Protein AF-A0A7G3UUS7-F1 (afdb_monomer_lite)

InterPro domains:
  IPR001892 Small ribosomal subunit protein uS13 [PF00416] (1-85)
  IPR001892 Small ribosomal subunit protein uS13 [PIRSF002134] (1-90)
  IPR010979 Small ribosomal subunit protein uS13-like, H2TH [SSF46946] (1-88)
  IPR018269 Small ribosomal subunit protein uS13, conserved site [PS00646] (64-77)
  IPR027437 Small ribosomal subunit protein uS13, C-terminal [G3DSA:4.10.910.10] (48-87)

Sequence (92 aa):
IGPQKAIQVRYRLGISGNIKMNELTKYQIDQIEQMIGQDHVVHWELKRGERADIERFISISRYRGIRHQDGLPLRGQRTHTNARTFRKLIRK

Organism: NCBI:txid1663400

Radius of gyration: 20.06 Å; chains: 1; bounding box: 53×22×46 Å

Secondary structure (DSSP, 8-state):
--HHHHHHHHHHTT--TT--GGG--HHHHHHHHHHHHHH---HHHHHHHHHHHHHHHHHTT-HHHHHHHTT--SSS---SS--TTTS-----

Foldseek 3Di:
DDPVVVVVLCVVLVHDPPDDPVNDDPVSVVSSVVVCVPPHDDDPRVVVVVVVVLVVCLVVVPQQNVCLVQQHDRPPDDPPPDDPVRHPPPPD

Structure (mmCIF, N/CA/C/O backbone):
data_AF-A0A7G3UUS7-F1
#
_entry.id   AF-A0A7G3UUS7-F1
#
loop_
_atom_site.group_PDB
_atom_site.id
_atom_site.type_symbol
_atom_site.label_atom_id
_atom_site.label_alt_id
_atom_site.label_comp_id
_atom_site.label_asym_id
_atom_site.label_entity_id
_atom_site.label_seq_id
_atom_site.pdbx_PDB_ins_code
_atom_site.Cartn_x
_atom_site.Cartn_y
_atom_site.Cartn_z
_atom_site.occupancy
_atom_site.B_iso_or_equiv
_atom_site.auth_seq_id
_atom_site.auth_comp_id
_atom_site.auth_asym_id
_atom_site.auth_atom_id
_atom_site.pdbx_PDB_model_num
ATOM 1 N N . ILE A 1 1 ? -6.716 -0.913 3.302 1.00 86.56 1 ILE A N 1
ATOM 2 C CA . ILE A 1 1 ? -7.664 0.195 3.584 1.00 86.56 1 ILE A CA 1
ATOM 3 C C . ILE A 1 1 ? -6.875 1.336 4.216 1.00 86.56 1 ILE A C 1
ATOM 5 O O . ILE A 1 1 ? -5.993 1.052 5.011 1.00 86.56 1 ILE A O 1
ATOM 9 N N . GLY A 1 2 ? -7.117 2.585 3.806 1.00 90.75 2 GLY A N 1
ATOM 10 C CA . GLY A 1 2 ? -6.453 3.777 4.357 1.00 90.75 2 GLY A CA 1
ATOM 11 C C . GLY A 1 2 ? -7.428 4.682 5.125 1.00 90.75 2 GLY A C 1
ATOM 12 O O . GLY A 1 2 ? -8.628 4.400 5.112 1.00 90.75 2 GLY A O 1
ATOM 13 N N . PRO A 1 3 ? -6.955 5.785 5.736 1.00 91.31 3 PRO A N 1
ATOM 14 C CA . PRO A 1 3 ? -7.758 6.627 6.631 1.00 91.31 3 PRO A CA 1
ATOM 15 C C . PRO A 1 3 ? -9.014 7.199 5.959 1.00 91.31 3 PRO A C 1
ATOM 17 O O . PRO A 1 3 ? -10.104 7.127 6.515 1.00 91.31 3 PRO A O 1
ATOM 20 N N . GLN A 1 4 ? -8.898 7.678 4.717 1.00 92.38 4 GLN A N 1
ATOM 21 C CA . GLN A 1 4 ? -10.038 8.210 3.966 1.00 92.38 4 GLN A CA 1
ATOM 22 C C . GLN A 1 4 ? -11.108 7.142 3.689 1.00 92.38 4 GLN A C 1
ATOM 24 O O . GLN A 1 4 ? -12.296 7.387 3.883 1.00 92.38 4 GLN A O 1
ATOM 29 N N .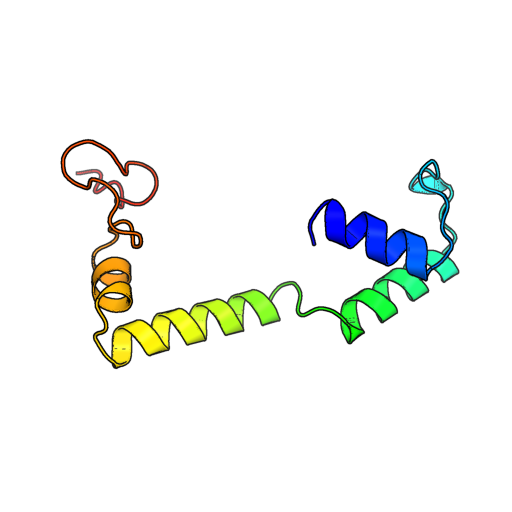 LYS A 1 5 ? -10.691 5.937 3.278 1.00 91.00 5 LYS A N 1
ATOM 30 C CA . LYS A 1 5 ? -11.612 4.819 3.017 1.00 91.00 5 LYS A CA 1
ATOM 31 C C . LYS A 1 5 ? -12.286 4.337 4.302 1.00 91.00 5 LYS A C 1
ATOM 33 O O . LYS A 1 5 ? -13.470 4.033 4.282 1.00 91.00 5 LYS A O 1
ATOM 38 N N . ALA A 1 6 ? -11.566 4.327 5.424 1.00 90.38 6 ALA A N 1
ATOM 39 C CA . ALA A 1 6 ? -12.135 3.973 6.723 1.00 90.38 6 ALA A CA 1
ATOM 40 C C . ALA A 1 6 ? -13.254 4.944 7.146 1.00 90.38 6 ALA A C 1
ATOM 42 O O . ALA A 1 6 ? -14.304 4.503 7.604 1.00 90.38 6 ALA A O 1
ATOM 43 N N . ILE A 1 7 ? -13.075 6.253 6.926 1.00 91.25 7 ILE A N 1
ATOM 44 C CA . ILE A 1 7 ? -14.118 7.260 7.193 1.00 91.25 7 ILE A CA 1
ATOM 45 C C . ILE A 1 7 ? -15.351 7.028 6.308 1.00 91.25 7 ILE A C 1
ATOM 47 O O . ILE A 1 7 ? -16.474 7.125 6.797 1.00 91.25 7 ILE A O 1
ATOM 51 N N . GLN A 1 8 ? -15.158 6.690 5.030 1.00 91.31 8 GLN A N 1
ATOM 52 C CA . GLN A 1 8 ? -16.260 6.400 4.104 1.00 91.31 8 GLN A CA 1
ATOM 53 C C . GLN A 1 8 ? -17.060 5.160 4.523 1.00 91.31 8 GLN A C 1
ATOM 55 O O . GLN A 1 8 ? -18.286 5.220 4.568 1.00 91.31 8 GLN A O 1
ATOM 60 N N . VAL A 1 9 ? -16.375 4.064 4.869 1.00 90.25 9 VAL A N 1
ATOM 61 C CA . VAL A 1 9 ? -16.998 2.830 5.387 1.00 90.25 9 VAL A CA 1
ATOM 62 C C . VAL A 1 9 ? -17.802 3.131 6.648 1.00 90.25 9 VAL 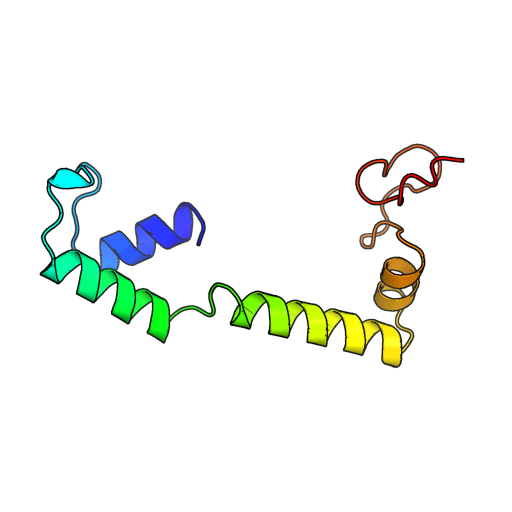A C 1
ATOM 64 O O . VAL A 1 9 ? -18.976 2.784 6.744 1.00 90.25 9 VAL A O 1
ATOM 67 N N . ARG A 1 10 ? -17.197 3.866 7.584 1.00 89.19 10 ARG A N 1
ATOM 68 C CA . ARG A 1 10 ? -17.846 4.276 8.828 1.00 89.19 10 ARG A CA 1
ATOM 69 C C . ARG A 1 10 ? -19.122 5.087 8.578 1.00 89.19 10 ARG A C 1
ATOM 71 O O . ARG A 1 10 ? -20.138 4.823 9.212 1.00 89.19 10 ARG A O 1
ATOM 78 N N . TYR A 1 11 ? -19.065 6.061 7.667 1.00 90.56 11 TYR A N 1
ATOM 79 C CA . TYR A 1 11 ? -20.211 6.908 7.330 1.00 90.56 11 TYR A CA 1
ATOM 80 C C . TYR A 1 11 ? -21.349 6.102 6.696 1.00 90.56 11 TYR A C 1
ATOM 82 O O . TYR A 1 11 ? -22.503 6.284 7.070 1.00 90.56 11 TYR A O 1
ATOM 90 N N . ARG A 1 12 ? -21.027 5.165 5.794 1.00 89.56 12 ARG A N 1
ATOM 91 C CA . ARG A 1 12 ? -22.022 4.279 5.168 1.00 89.56 12 ARG A CA 1
ATOM 92 C C . ARG A 1 12 ? -22.737 3.380 6.177 1.00 89.56 12 ARG A C 1
ATOM 94 O O . ARG A 1 12 ? -23.929 3.153 6.033 1.00 89.56 12 ARG A O 1
ATOM 101 N N . LEU A 1 13 ? -22.025 2.906 7.197 1.00 89.25 13 LEU A N 1
ATOM 102 C CA . LEU A 1 13 ? -22.579 2.045 8.246 1.00 89.25 13 LEU A CA 1
ATOM 103 C C . LEU A 1 13 ? -23.223 2.825 9.406 1.00 89.25 13 LEU A C 1
ATOM 105 O O . LEU A 1 13 ? -23.710 2.215 10.354 1.00 89.25 13 LEU A O 1
ATOM 109 N N . GLY A 1 14 ? -23.204 4.163 9.369 1.00 88.38 14 GLY A N 1
ATOM 110 C CA . GLY A 1 14 ? -23.774 5.007 10.424 1.00 88.38 14 GLY A CA 1
ATOM 111 C C . GLY A 1 14 ? -23.051 4.910 11.774 1.00 88.38 14 GLY A C 1
ATOM 112 O O . GLY A 1 14 ? -23.628 5.233 12.810 1.00 88.38 14 GLY A O 1
ATOM 113 N N . ILE A 1 15 ? -21.793 4.460 11.793 1.00 87.44 15 ILE A N 1
ATOM 114 C CA . ILE A 1 15 ? -21.019 4.265 13.026 1.00 87.44 15 ILE A CA 1
ATOM 115 C C . ILE A 1 15 ? -20.393 5.605 13.452 1.00 87.44 15 ILE A C 1
ATOM 117 O O . ILE A 1 15 ? -19.817 6.332 12.641 1.00 87.44 15 ILE A O 1
ATOM 121 N N . SER A 1 16 ? -20.477 5.959 14.736 1.00 85.12 16 SER A N 1
ATOM 122 C CA . SER A 1 16 ? -19.849 7.188 15.244 1.00 85.12 16 SER A CA 1
ATOM 123 C C . SER A 1 16 ? -18.318 7.093 15.238 1.00 85.12 16 SER A C 1
ATOM 125 O O . SER A 1 16 ? -17.728 6.046 15.494 1.00 85.12 16 SER A O 1
ATOM 127 N N . GLY A 1 17 ? -17.652 8.212 14.948 1.00 81.31 17 GLY A N 1
ATOM 128 C CA . GLY A 1 17 ? -16.193 8.290 14.838 1.00 81.31 17 GLY A CA 1
ATOM 129 C C . GLY A 1 17 ? -15.409 8.186 16.137 1.00 81.31 17 GLY A C 1
ATOM 130 O O . GLY A 1 17 ? -14.200 7.991 16.075 1.00 81.31 17 GLY A O 1
ATOM 131 N N . ASN A 1 18 ? -16.092 8.302 17.273 1.00 86.38 18 ASN A N 1
ATOM 132 C CA . ASN A 1 18 ? -15.476 8.320 18.598 1.00 86.38 18 ASN A CA 1
ATOM 133 C C . ASN A 1 18 ? -15.621 6.983 19.342 1.00 86.38 18 ASN A C 1
ATOM 135 O O . ASN A 1 18 ? -15.187 6.883 20.486 1.00 86.38 18 ASN A O 1
ATOM 139 N N . ILE A 1 19 ? -16.238 5.978 18.709 1.00 86.81 19 ILE A N 1
ATOM 140 C CA . ILE A 1 19 ? -16.463 4.657 19.306 1.00 86.81 19 ILE A CA 1
ATOM 141 C C . ILE A 1 19 ? -15.125 3.934 19.457 1.00 86.81 19 ILE A C 1
ATOM 143 O O . ILE A 1 19 ? -14.316 3.885 18.522 1.00 86.81 19 ILE A O 1
ATOM 147 N N . LYS A 1 20 ? -14.894 3.359 20.639 1.00 87.12 20 LYS A N 1
ATOM 148 C CA . LYS A 1 20 ? -13.706 2.537 20.903 1.00 87.12 20 LYS A CA 1
ATOM 149 C C . LYS A 1 20 ? -13.906 1.107 20.399 1.00 87.12 20 LYS A C 1
ATOM 151 O O . LYS A 1 20 ? -15.025 0.621 20.299 1.00 87.12 20 LYS A O 1
ATOM 156 N N . MET A 1 21 ? -12.805 0.388 20.170 1.00 85.94 21 MET A N 1
ATOM 157 C CA . MET A 1 21 ? -12.836 -1.018 19.728 1.00 85.94 21 MET A CA 1
ATOM 158 C C . MET A 1 21 ? -13.706 -1.922 20.617 1.00 85.94 21 MET A C 1
ATOM 160 O O . MET A 1 21 ? -14.439 -2.759 20.111 1.00 85.94 21 MET A O 1
ATOM 164 N N . ASN A 1 22 ? -13.667 -1.717 21.935 1.00 88.25 22 ASN A N 1
ATOM 165 C CA . ASN A 1 22 ? -14.388 -2.557 22.897 1.00 88.25 22 ASN A CA 1
ATOM 166 C C . ASN A 1 22 ? -15.901 -2.279 22.948 1.00 88.25 22 ASN A C 1
ATOM 168 O O . ASN A 1 22 ? -16.640 -3.048 23.550 1.00 88.25 22 ASN A O 1
ATOM 172 N N . GLU A 1 23 ? -16.350 -1.171 22.361 1.00 88.62 23 GLU A N 1
ATOM 173 C CA . GLU A 1 23 ? -17.755 -0.745 22.345 1.00 88.62 23 GLU A CA 1
ATOM 174 C C . GLU A 1 23 ? -18.474 -1.204 21.064 1.00 88.62 23 GLU A C 1
ATOM 176 O O . GLU A 1 23 ? -19.687 -1.042 20.937 1.00 88.62 23 GLU A O 1
ATOM 181 N N . LEU A 1 24 ? -17.737 -1.781 20.106 1.00 88.56 24 LEU A N 1
ATOM 182 C CA . LEU A 1 24 ? -18.303 -2.327 18.880 1.00 88.56 24 LEU A CA 1
ATOM 183 C C . LEU A 1 24 ? -19.067 -3.617 19.164 1.00 88.56 24 LEU A C 1
ATOM 185 O O . LEU A 1 24 ? -18.549 -4.581 19.729 1.00 88.56 24 LEU A O 1
ATOM 189 N N . THR A 1 25 ? -20.311 -3.647 18.702 1.00 91.94 25 THR A N 1
ATOM 190 C CA . THR A 1 25 ? -21.121 -4.865 18.737 1.00 91.94 25 THR A CA 1
ATOM 191 C C . THR A 1 25 ? -20.654 -5.843 17.664 1.00 91.94 25 THR A C 1
ATOM 193 O O . THR A 1 25 ? -20.217 -5.440 16.584 1.00 91.94 25 THR A O 1
ATOM 196 N N . LYS A 1 26 ? -20.811 -7.147 17.918 1.00 91.06 26 LYS A N 1
ATOM 197 C CA . LYS A 1 26 ? -20.483 -8.188 16.932 1.00 91.06 26 LYS A CA 1
ATOM 198 C C . LYS A 1 26 ? -21.204 -7.967 15.596 1.00 91.06 26 LYS A C 1
ATOM 200 O O . LYS A 1 26 ? -20.588 -8.071 14.549 1.00 91.06 26 LYS A O 1
ATOM 205 N N . TYR A 1 27 ? -22.465 -7.537 15.648 1.00 91.50 27 TYR A N 1
ATOM 206 C CA . TYR A 1 27 ? -23.239 -7.180 14.460 1.00 91.50 27 TYR A CA 1
ATOM 207 C C . TYR A 1 27 ? -22.566 -6.082 13.621 1.00 91.50 27 TYR A C 1
ATOM 209 O O . TYR A 1 27 ? -22.453 -6.215 12.408 1.00 91.50 27 TYR A O 1
ATOM 217 N N . GLN A 1 28 ? -22.079 -5.008 14.250 1.00 89.56 28 GLN A N 1
ATOM 218 C CA . GLN A 1 28 ? -21.376 -3.940 13.533 1.00 89.56 28 GLN A CA 1
ATOM 219 C C . GLN A 1 28 ? -20.060 -4.427 12.920 1.00 89.56 28 GLN A C 1
ATOM 221 O O . GLN A 1 28 ? -19.708 -3.989 11.829 1.00 89.56 28 GLN A O 1
ATOM 226 N N . ILE A 1 29 ? -19.348 -5.332 13.595 1.00 91.62 29 ILE A N 1
ATOM 227 C CA . ILE A 1 29 ? -18.122 -5.941 13.064 1.00 91.62 29 ILE A CA 1
ATOM 228 C C . ILE A 1 29 ? -18.443 -6.766 11.813 1.00 91.62 29 ILE A C 1
ATOM 230 O O . ILE A 1 29 ? -17.814 -6.553 10.777 1.00 91.62 29 ILE A O 1
ATOM 234 N N . ASP A 1 30 ? -19.466 -7.619 11.879 1.00 93.25 30 ASP A N 1
ATOM 235 C CA . ASP A 1 30 ? -19.894 -8.452 10.750 1.00 93.25 30 ASP A CA 1
ATOM 236 C C . ASP A 1 30 ? -20.341 -7.582 9.555 1.00 93.25 30 ASP A C 1
ATOM 238 O O . ASP A 1 30 ? -20.004 -7.864 8.405 1.00 93.25 30 ASP A O 1
ATOM 242 N N . GLN A 1 31 ? -21.042 -6.470 9.815 1.00 92.38 31 GLN A N 1
ATOM 243 C CA . GLN A 1 31 ? -21.427 -5.495 8.785 1.00 92.38 31 GLN A CA 1
ATOM 244 C C . GLN A 1 31 ? -20.212 -4.817 8.131 1.00 92.38 31 GLN A C 1
ATOM 246 O O . GLN A 1 31 ? -20.177 -4.651 6.909 1.00 92.38 31 GLN A O 1
ATOM 251 N N . ILE A 1 32 ? -19.198 -4.443 8.920 1.00 90.94 32 ILE A N 1
ATOM 252 C CA . ILE A 1 32 ? -17.941 -3.886 8.399 1.00 90.94 32 ILE A CA 1
ATOM 253 C C . ILE A 1 32 ? -17.237 -4.912 7.505 1.00 90.94 32 ILE A C 1
ATOM 255 O O . ILE A 1 32 ? -16.778 -4.556 6.418 1.00 90.94 32 ILE A O 1
ATOM 259 N N . GLU A 1 33 ? -17.160 -6.171 7.936 1.00 91.19 33 GLU A N 1
ATOM 260 C CA . GLU A 1 33 ? -16.501 -7.238 7.182 1.00 91.19 33 GLU A CA 1
ATOM 261 C C . GLU A 1 33 ? -17.203 -7.512 5.846 1.00 91.19 33 GLU A C 1
ATOM 263 O O . GLU A 1 33 ? -16.546 -7.519 4.802 1.00 91.19 33 GLU A O 1
ATOM 268 N N . GLN A 1 34 ? -18.534 -7.637 5.853 1.00 91.75 34 GLN A N 1
ATOM 269 C CA . GLN A 1 34 ? -19.325 -7.827 4.633 1.00 91.75 34 GLN A CA 1
ATOM 270 C C . GLN A 1 34 ? -19.153 -6.665 3.652 1.00 91.75 34 GLN A C 1
ATOM 272 O O . GLN A 1 34 ? -18.894 -6.889 2.467 1.00 91.75 34 GLN A O 1
ATOM 277 N N . MET A 1 35 ? -19.242 -5.423 4.138 1.00 90.50 35 MET A N 1
ATOM 278 C CA . MET A 1 35 ? -19.100 -4.242 3.287 1.00 90.50 35 MET A CA 1
ATOM 279 C C . MET A 1 35 ? -17.694 -4.157 2.673 1.00 90.50 35 MET A C 1
ATOM 281 O O . MET A 1 35 ? -17.537 -3.841 1.492 1.00 90.50 35 MET A O 1
ATOM 285 N N . ILE A 1 36 ? -16.653 -4.456 3.457 1.00 91.56 36 ILE A N 1
ATOM 286 C CA . ILE A 1 36 ? -15.275 -4.473 2.957 1.00 91.56 36 ILE A CA 1
ATOM 287 C C . ILE A 1 36 ? -15.098 -5.563 1.900 1.00 91.56 36 ILE A C 1
ATOM 289 O O . ILE A 1 36 ? -14.510 -5.276 0.860 1.00 91.56 36 ILE A O 1
ATOM 293 N N . GLY A 1 37 ? -15.606 -6.772 2.148 1.00 87.50 37 GLY A N 1
ATOM 294 C CA . GLY A 1 37 ? -15.480 -7.896 1.222 1.00 87.50 37 GLY A CA 1
ATOM 295 C C . GLY A 1 37 ? -16.175 -7.670 -0.122 1.00 87.50 37 GLY A C 1
ATOM 296 O O . GLY A 1 37 ? -15.675 -8.135 -1.141 1.00 87.50 37 GLY A O 1
ATOM 297 N N . GLN A 1 38 ? -17.291 -6.937 -0.144 1.00 88.06 38 GLN A N 1
ATOM 298 C CA . GLN A 1 38 ? -18.021 -6.628 -1.379 1.00 88.06 38 GLN A CA 1
ATOM 299 C C . GLN A 1 38 ? -17.399 -5.467 -2.164 1.00 88.06 38 GLN A C 1
ATOM 301 O O . GLN A 1 38 ? -17.190 -5.570 -3.371 1.00 88.06 38 GLN A O 1
ATOM 306 N N . ASP A 1 39 ? -17.094 -4.358 -1.488 1.00 87.25 39 ASP A N 1
ATOM 307 C CA . ASP A 1 39 ? -16.715 -3.113 -2.168 1.00 87.25 39 ASP A CA 1
ATOM 308 C C . ASP A 1 39 ? -15.211 -3.013 -2.468 1.00 87.25 39 ASP A C 1
ATOM 310 O O . ASP A 1 39 ? -14.778 -2.135 -3.223 1.00 87.25 39 ASP A O 1
ATOM 314 N N . HIS A 1 40 ? -14.377 -3.837 -1.824 1.00 88.25 40 HIS A N 1
ATOM 315 C CA . HIS A 1 40 ? -12.930 -3.662 -1.854 1.00 88.25 40 HIS A CA 1
ATOM 316 C C . HIS A 1 40 ? -12.174 -4.977 -2.019 1.00 88.25 40 HIS A C 1
ATOM 318 O O . HIS A 1 40 ? -12.248 -5.877 -1.192 1.00 88.25 40 HIS A O 1
ATOM 324 N N . VAL A 1 41 ? -11.281 -5.003 -3.007 1.00 88.56 41 VAL A N 1
ATOM 325 C CA . VAL A 1 41 ? -10.255 -6.044 -3.106 1.00 88.56 41 VAL A CA 1
ATOM 326 C C . VAL A 1 41 ? -9.217 -5.827 -2.002 1.00 88.56 41 VAL A C 1
ATOM 328 O O . VAL A 1 41 ? -8.558 -4.779 -1.934 1.00 88.56 41 VAL A O 1
ATOM 331 N N . VAL A 1 42 ? -9.066 -6.812 -1.118 1.00 89.75 42 VAL A N 1
ATOM 332 C CA . VAL A 1 42 ? -8.208 -6.732 0.073 1.00 89.75 42 VAL A CA 1
ATOM 333 C C . VAL A 1 42 ? -7.249 -7.921 0.188 1.00 89.75 42 VAL A C 1
ATOM 335 O O . VAL A 1 42 ? -7.346 -8.921 -0.518 1.00 89.75 42 VAL A O 1
ATOM 338 N N . HIS A 1 43 ? -6.272 -7.796 1.091 1.00 86.75 43 HIS A N 1
ATOM 339 C CA . HIS A 1 43 ? -5.329 -8.852 1.471 1.00 86.75 43 HIS A CA 1
ATOM 340 C C . HIS A 1 43 ? -4.600 -9.527 0.295 1.00 86.75 43 HIS A C 1
ATOM 342 O O . HIS A 1 43 ? -3.823 -8.888 -0.418 1.00 86.75 43 HIS A O 1
ATOM 348 N N . TRP A 1 44 ? -4.756 -10.846 0.172 1.00 89.19 44 TRP A N 1
ATOM 349 C CA . TRP A 1 44 ? -4.005 -11.683 -0.751 1.00 89.19 44 TRP A CA 1
ATOM 350 C C . TRP A 1 44 ? -4.438 -11.453 -2.195 1.00 89.19 44 TRP A C 1
ATOM 352 O O . TRP A 1 44 ? -3.599 -11.542 -3.087 1.00 89.19 44 TRP A O 1
ATOM 362 N N . GLU A 1 45 ? -5.708 -11.128 -2.428 1.00 91.00 45 GLU A N 1
ATOM 363 C CA . GLU A 1 45 ? -6.249 -10.941 -3.771 1.00 91.00 45 GLU A CA 1
ATOM 364 C C . GLU A 1 45 ? -5.629 -9.707 -4.422 1.00 91.00 45 GLU A C 1
ATOM 366 O O . GLU A 1 45 ? -5.092 -9.787 -5.526 1.00 91.00 45 GLU A O 1
ATOM 371 N N . LEU A 1 46 ? -5.548 -8.606 -3.668 1.00 92.19 46 LEU A N 1
ATOM 372 C CA . LEU A 1 46 ? -4.869 -7.390 -4.110 1.00 92.19 46 LEU A CA 1
ATOM 373 C C . LEU A 1 46 ? -3.390 -7.652 -4.431 1.00 92.19 46 LEU A C 1
ATOM 375 O O . LEU A 1 46 ? -2.891 -7.204 -5.461 1.00 92.19 46 LEU A O 1
ATOM 379 N N . LYS A 1 47 ? -2.695 -8.418 -3.578 1.00 92.38 47 LYS A N 1
ATOM 380 C CA . LYS A 1 47 ? -1.286 -8.784 -3.807 1.00 92.38 47 LYS A CA 1
ATOM 381 C C . LYS A 1 47 ? -1.107 -9.660 -5.048 1.00 92.38 47 LYS A C 1
ATOM 383 O O . LYS A 1 47 ? -0.112 -9.507 -5.754 1.00 92.38 47 LYS A O 1
ATOM 388 N N . ARG A 1 48 ? -2.039 -10.581 -5.315 1.00 95.19 48 ARG A N 1
ATOM 389 C CA . ARG A 1 48 ? -2.018 -11.413 -6.529 1.00 95.19 48 ARG A CA 1
ATOM 390 C C . ARG A 1 48 ? -2.243 -10.563 -7.776 1.00 95.19 48 ARG A C 1
ATOM 392 O O . ARG A 1 48 ? -1.487 -10.721 -8.728 1.00 95.19 48 ARG A O 1
ATOM 399 N N . GLY A 1 49 ? -3.207 -9.643 -7.740 1.00 95.31 49 GLY A N 1
ATOM 400 C CA . GLY A 1 49 ? -3.461 -8.704 -8.834 1.00 95.31 49 GLY A CA 1
ATOM 401 C C . GLY A 1 49 ? -2.242 -7.834 -9.145 1.00 95.31 49 GLY A C 1
ATOM 402 O O . GLY A 1 49 ? -1.790 -7.792 -10.286 1.00 95.31 49 GLY A O 1
ATOM 403 N N . GLU A 1 50 ? -1.634 -7.230 -8.120 1.00 94.38 50 GLU A N 1
ATOM 404 C CA . GLU A 1 50 ? -0.423 -6.415 -8.286 1.00 94.38 50 GLU A CA 1
ATOM 405 C C . GLU A 1 50 ? 0.743 -7.228 -8.868 1.00 94.38 50 GLU A C 1
ATOM 407 O O . GLU A 1 50 ? 1.442 -6.765 -9.772 1.00 94.38 50 GLU A O 1
ATOM 412 N N . ARG A 1 51 ? 0.943 -8.463 -8.393 1.00 94.62 51 ARG A N 1
ATOM 413 C CA . ARG A 1 51 ? 1.986 -9.345 -8.922 1.00 94.62 51 ARG A CA 1
ATOM 414 C C . ARG A 1 51 ? 1.734 -9.714 -10.384 1.00 94.62 51 ARG A C 1
ATOM 416 O O . ARG A 1 51 ? 2.666 -9.633 -11.179 1.00 94.62 51 ARG A O 1
ATOM 423 N N . ALA A 1 52 ? 0.497 -10.052 -10.740 1.00 96.38 52 ALA A N 1
ATOM 424 C CA . ALA A 1 52 ? 0.119 -10.351 -12.118 1.00 96.38 52 ALA A CA 1
ATOM 425 C C . ALA A 1 52 ? 0.339 -9.140 -13.041 1.00 96.38 52 ALA A C 1
ATOM 427 O O . ALA A 1 52 ? 0.844 -9.287 -14.153 1.00 96.38 52 ALA A O 1
ATOM 428 N N . ASP A 1 53 ? 0.038 -7.926 -12.570 1.00 95.25 53 ASP A N 1
ATOM 429 C CA . ASP A 1 53 ? 0.320 -6.694 -13.311 1.00 95.25 53 ASP A CA 1
ATOM 430 C C . ASP A 1 53 ? 1.825 -6.477 -13.538 1.00 95.25 53 ASP A C 1
ATOM 432 O O . ASP A 1 53 ? 2.231 -6.077 -14.635 1.00 95.25 53 ASP A O 1
ATOM 436 N N . ILE A 1 54 ? 2.660 -6.741 -12.526 1.00 94.19 54 ILE A N 1
ATOM 437 C CA . ILE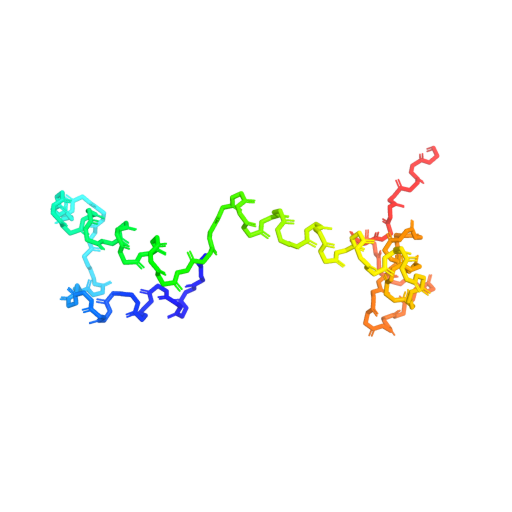 A 1 54 ? 4.125 -6.646 -12.633 1.00 94.19 54 ILE A CA 1
ATOM 438 C C . ILE A 1 54 ? 4.656 -7.686 -13.624 1.00 94.19 54 ILE A C 1
ATOM 440 O O . ILE A 1 54 ? 5.417 -7.329 -14.525 1.00 94.19 54 ILE A O 1
ATOM 444 N N . GLU A 1 55 ? 4.229 -8.943 -13.498 1.00 96.12 55 GLU A N 1
ATOM 445 C CA . GLU A 1 55 ? 4.617 -10.037 -14.396 1.00 96.12 55 GLU A CA 1
ATOM 446 C C . GLU A 1 55 ? 4.202 -9.737 -15.844 1.00 96.12 55 GLU A C 1
ATOM 448 O O . GLU A 1 55 ? 5.009 -9.904 -16.760 1.00 96.12 55 GLU A O 1
ATOM 453 N N . ARG A 1 56 ? 3.009 -9.162 -16.056 1.00 97.25 56 ARG A N 1
ATOM 454 C CA . ARG A 1 56 ? 2.563 -8.677 -17.372 1.00 97.25 56 ARG A CA 1
ATOM 455 C C . ARG A 1 56 ? 3.457 -7.563 -17.925 1.00 97.25 56 ARG A C 1
ATOM 457 O O . ARG A 1 56 ? 3.725 -7.521 -19.123 1.00 97.25 56 ARG A O 1
ATOM 464 N N . PHE A 1 57 ? 3.914 -6.622 -17.094 1.00 95.81 57 PHE A N 1
ATOM 465 C CA . PHE A 1 57 ? 4.823 -5.571 -17.570 1.00 95.81 57 PHE A CA 1
ATOM 466 C C . PHE A 1 57 ? 6.205 -6.106 -17.945 1.00 95.81 57 PHE A C 1
ATOM 468 O O . PHE A 1 57 ? 6.817 -5.560 -18.867 1.00 95.81 57 PHE A O 1
ATOM 475 N N . ILE A 1 58 ? 6.679 -7.137 -17.243 1.00 94.44 58 ILE A N 1
ATOM 476 C CA . ILE A 1 58 ? 7.941 -7.821 -17.540 1.00 94.44 58 ILE A CA 1
ATOM 477 C C . ILE A 1 58 ? 7.814 -8.614 -18.843 1.00 94.44 58 ILE A C 1
ATOM 479 O O . ILE A 1 58 ? 8.659 -8.453 -19.718 1.00 94.44 58 ILE A O 1
ATOM 483 N N . SER A 1 59 ? 6.742 -9.393 -19.025 1.00 96.75 59 SER A N 1
ATOM 484 C CA . SER A 1 59 ? 6.568 -10.222 -20.227 1.00 96.75 59 SER A CA 1
ATOM 485 C C . SER A 1 59 ? 6.502 -9.400 -21.518 1.00 96.75 59 SER A C 1
ATOM 487 O O . SER A 1 59 ? 7.105 -9.773 -22.519 1.00 96.75 59 SER A O 1
ATOM 489 N N . ILE A 1 60 ? 5.849 -8.234 -21.483 1.00 96.62 60 ILE A N 1
ATOM 490 C CA . ILE A 1 60 ? 5.753 -7.312 -22.630 1.00 96.62 60 ILE A CA 1
ATOM 491 C C . ILE A 1 60 ? 7.029 -6.450 -22.775 1.00 96.62 60 ILE A C 1
ATOM 493 O O . ILE A 1 60 ? 7.144 -5.650 -23.699 1.00 96.62 60 ILE A O 1
ATOM 497 N N . SER A 1 61 ? 8.009 -6.583 -21.871 1.00 94.06 61 SER A N 1
ATOM 498 C CA . SER A 1 61 ? 9.272 -5.823 -21.891 1.00 94.06 61 SER A CA 1
ATOM 499 C C . SER A 1 61 ? 9.077 -4.301 -21.943 1.00 94.06 61 SER A C 1
ATOM 501 O O . SER A 1 61 ? 9.863 -3.548 -22.517 1.00 94.06 61 SER A O 1
ATOM 503 N N . ARG A 1 62 ? 8.015 -3.808 -21.295 1.00 95.38 62 ARG A N 1
ATOM 504 C CA . ARG A 1 62 ? 7.780 -2.366 -21.155 1.00 95.38 62 ARG A CA 1
ATOM 505 C C . ARG A 1 62 ? 8.863 -1.767 -20.252 1.00 95.38 62 ARG A C 1
ATOM 507 O O . ARG A 1 62 ? 9.305 -2.424 -19.315 1.00 95.38 62 ARG A O 1
ATOM 514 N N . TYR A 1 63 ? 9.188 -0.480 -20.415 1.00 94.94 63 TYR A N 1
ATOM 515 C CA . TYR A 1 63 ? 10.148 0.233 -19.550 1.00 94.94 63 TYR A CA 1
ATOM 516 C C . TYR A 1 63 ? 9.950 -0.038 -18.045 1.00 94.94 63 TYR A C 1
ATOM 518 O O . TYR A 1 63 ? 10.903 -0.310 -17.326 1.00 94.94 63 TYR A O 1
ATOM 526 N N . ARG A 1 64 ? 8.700 -0.038 -17.556 1.00 94.44 64 ARG A N 1
ATOM 527 C CA . ARG A 1 64 ? 8.394 -0.373 -16.153 1.00 94.44 64 ARG A CA 1
ATOM 528 C C . ARG A 1 64 ? 8.785 -1.806 -15.772 1.00 94.44 64 ARG A C 1
AT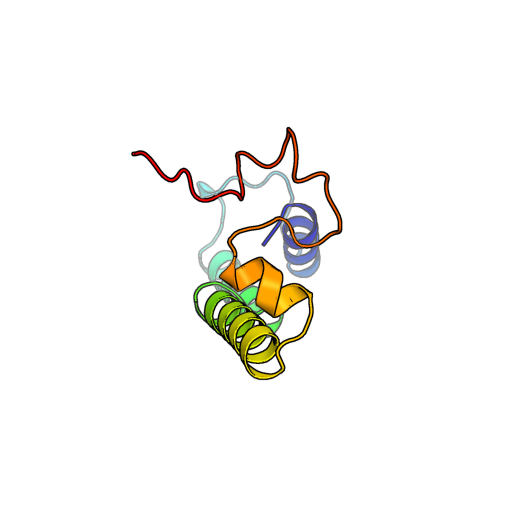OM 530 O O . ARG A 1 64 ? 9.251 -1.999 -14.658 1.00 94.44 64 ARG A O 1
ATOM 537 N N . GLY A 1 65 ? 8.595 -2.776 -16.665 1.00 94.75 65 GLY A N 1
ATOM 538 C CA . GLY A 1 65 ? 8.987 -4.172 -16.465 1.00 94.75 65 GLY A CA 1
ATOM 539 C C . GLY A 1 65 ? 10.501 -4.333 -16.379 1.00 94.75 65 GLY A C 1
ATOM 540 O O . GLY A 1 65 ? 10.989 -4.899 -15.408 1.00 94.75 65 GLY A O 1
ATOM 541 N N . ILE A 1 66 ? 11.239 -3.719 -17.310 1.00 93.31 66 ILE A N 1
ATOM 542 C CA . ILE A 1 66 ? 12.714 -3.700 -17.296 1.00 93.31 66 ILE A CA 1
ATOM 543 C C . ILE A 1 66 ? 13.221 -3.102 -15.974 1.00 93.31 66 ILE A C 1
ATOM 545 O O . ILE A 1 66 ? 14.025 -3.702 -15.272 1.00 93.31 66 ILE A O 1
ATOM 549 N N . ARG A 1 67 ? 12.657 -1.965 -15.543 1.00 93.06 67 ARG A N 1
ATOM 550 C CA . ARG A 1 67 ? 13.033 -1.319 -14.271 1.00 93.06 67 ARG A CA 1
ATOM 551 C C . ARG A 1 67 ? 12.669 -2.149 -13.037 1.00 93.06 67 ARG A C 1
ATOM 553 O O . ARG A 1 67 ? 13.412 -2.121 -12.058 1.00 93.06 67 ARG A O 1
ATOM 560 N N . HIS A 1 68 ? 11.550 -2.878 -13.073 1.00 92.12 68 HIS A N 1
ATOM 561 C CA . HIS A 1 68 ? 11.197 -3.848 -12.033 1.00 92.12 68 HIS A CA 1
ATOM 562 C C . HIS A 1 68 ? 12.226 -4.984 -11.953 1.00 92.12 68 HIS A C 1
ATOM 564 O O . HIS A 1 68 ? 12.634 -5.332 -10.846 1.00 92.12 68 HIS A O 1
ATOM 570 N N . GLN A 1 69 ? 12.666 -5.521 -13.095 1.00 90.62 69 GLN A N 1
ATOM 571 C CA . GLN A 1 69 ? 13.670 -6.586 -13.172 1.00 90.62 69 GLN A CA 1
ATOM 572 C C . GLN A 1 69 ? 15.049 -6.113 -12.689 1.00 90.62 69 GLN A C 1
ATOM 574 O O . GLN A 1 69 ? 15.693 -6.801 -11.898 1.00 90.62 69 GLN A O 1
ATOM 579 N N . ASP A 1 70 ? 15.449 -4.901 -13.076 1.00 89.25 70 ASP A N 1
ATOM 580 C CA . ASP A 1 70 ? 16.726 -4.287 -12.691 1.00 89.25 70 ASP A CA 1
ATOM 581 C C . ASP A 1 70 ? 16.756 -3.790 -11.235 1.00 89.25 70 ASP A C 1
ATOM 583 O O . ASP A 1 70 ? 17.802 -3.371 -10.735 1.00 89.25 70 ASP A O 1
ATOM 587 N N . GLY A 1 71 ? 15.613 -3.764 -10.541 1.00 89.12 71 GLY A N 1
ATOM 588 C CA . GLY A 1 71 ? 15.533 -3.181 -9.201 1.00 89.12 71 GLY A CA 1
ATOM 589 C C . GLY A 1 71 ? 15.855 -1.679 -9.197 1.00 89.12 71 GLY A C 1
ATOM 590 O O . GLY A 1 71 ? 16.522 -1.184 -8.286 1.00 89.12 71 GLY A O 1
ATOM 591 N N . LEU A 1 72 ? 15.376 -0.937 -10.207 1.00 90.75 72 LEU A N 1
ATOM 592 C CA . LEU A 1 72 ? 15.475 0.523 -10.308 1.00 90.75 72 LEU A CA 1
ATOM 593 C C . LEU A 1 72 ? 14.116 1.247 -10.200 1.00 90.75 72 LEU A C 1
ATOM 595 O O . LEU A 1 72 ? 13.089 0.748 -10.658 1.00 90.75 72 LEU A O 1
ATOM 599 N N . PRO A 1 73 ? 14.078 2.472 -9.641 1.00 92.81 73 PRO A N 1
ATOM 600 C CA . PRO A 1 73 ? 12.842 3.227 -9.496 1.00 92.81 73 PRO A CA 1
ATOM 601 C C . PRO A 1 73 ? 12.156 3.483 -10.844 1.00 92.81 73 PRO A C 1
ATOM 603 O O . PRO A 1 73 ? 12.786 3.801 -11.862 1.00 92.81 73 PRO A O 1
ATOM 606 N N . LEU A 1 74 ? 10.827 3.384 -10.817 1.00 91.94 74 LEU A N 1
ATOM 607 C CA . LEU A 1 74 ? 9.991 3.286 -12.014 1.00 91.94 74 LEU A CA 1
ATOM 608 C C . LEU A 1 74 ? 9.539 4.623 -12.599 1.00 91.94 74 LEU A C 1
ATOM 610 O O . LEU A 1 74 ? 9.287 4.717 -13.795 1.00 91.94 74 LEU A O 1
ATOM 614 N N . ARG A 1 75 ? 9.417 5.661 -11.766 1.00 91.62 75 ARG A N 1
ATOM 615 C CA . ARG A 1 75 ? 8.809 6.953 -12.140 1.00 91.62 75 ARG A CA 1
ATOM 616 C C . ARG A 1 75 ? 9.830 7.980 -12.653 1.00 91.62 75 ARG A C 1
ATOM 618 O O . ARG A 1 75 ? 9.658 9.167 -12.424 1.00 91.62 75 ARG A O 1
ATOM 625 N N . GLY A 1 76 ? 10.929 7.526 -13.262 1.00 89.69 76 GLY A N 1
ATOM 626 C CA . GLY A 1 76 ? 11.986 8.422 -13.766 1.00 89.69 76 GLY A CA 1
ATOM 627 C C . GLY A 1 76 ? 12.806 9.120 -12.673 1.00 89.69 76 GLY A C 1
ATOM 628 O O . GLY A 1 76 ? 13.440 10.138 -12.916 1.00 89.69 76 GLY A O 1
ATOM 629 N N . GLN A 1 77 ? 12.795 8.586 -11.452 1.00 92.50 77 GLN A N 1
ATOM 630 C CA . GLN A 1 77 ? 13.574 9.137 -10.343 1.00 92.50 77 GLN A CA 1
ATOM 631 C C . GLN A 1 77 ? 15.080 8.969 -10.599 1.00 92.50 77 GLN A C 1
ATOM 633 O O . GLN A 1 77 ? 15.509 8.008 -11.244 1.00 92.50 77 GLN A O 1
ATOM 638 N N . ARG A 1 78 ? 15.894 9.874 -10.042 1.00 89.44 78 ARG A N 1
ATOM 639 C CA . ARG A 1 78 ? 17.359 9.859 -10.179 1.00 89.44 78 ARG A CA 1
ATOM 640 C C . ARG A 1 78 ? 17.957 8.570 -9.605 1.00 89.44 78 ARG A C 1
ATOM 642 O O . ARG A 1 78 ? 17.885 8.341 -8.401 1.00 89.44 78 ARG A O 1
ATOM 649 N N . THR A 1 79 ? 18.613 7.780 -10.455 1.00 89.06 79 THR A N 1
ATOM 650 C CA . THR A 1 79 ? 19.254 6.500 -10.091 1.00 89.06 79 THR A CA 1
ATOM 651 C C . THR A 1 79 ? 20.750 6.590 -9.835 1.00 89.06 79 THR A C 1
ATOM 653 O O . THR A 1 79 ? 21.331 5.626 -9.357 1.00 89.06 79 THR A O 1
ATOM 656 N N . HIS A 1 80 ? 21.384 7.728 -10.125 1.00 86.81 80 HIS A N 1
ATOM 657 C CA . HIS A 1 80 ? 22.821 7.908 -9.911 1.00 86.81 80 HIS A CA 1
ATOM 658 C C . HIS A 1 80 ? 23.160 7.938 -8.410 1.00 86.81 80 HIS A C 1
ATOM 660 O O . HIS A 1 80 ? 23.904 7.104 -7.902 1.00 86.81 80 HIS A O 1
ATOM 666 N N . THR A 1 81 ? 22.533 8.844 -7.652 1.00 86.00 81 THR A N 1
ATOM 667 C CA . THR A 1 81 ? 22.852 9.088 -6.229 1.00 86.00 81 THR A CA 1
ATOM 668 C C . THR A 1 81 ? 21.811 8.526 -5.259 1.00 86.00 81 THR A C 1
ATOM 670 O O . THR A 1 81 ? 22.165 7.871 -4.283 1.00 86.00 81 THR A O 1
ATOM 673 N N . ASN A 1 82 ? 20.524 8.731 -5.550 1.00 79.44 82 ASN A N 1
ATOM 674 C CA . ASN A 1 82 ? 19.403 8.367 -4.677 1.00 79.44 82 ASN A CA 1
ATOM 675 C C . ASN A 1 82 ? 18.723 7.071 -5.172 1.00 79.44 82 ASN A C 1
ATOM 677 O O . ASN A 1 82 ? 19.151 6.508 -6.178 1.00 79.44 82 ASN A O 1
ATOM 681 N N . ALA A 1 83 ? 17.705 6.574 -4.460 1.00 84.88 83 ALA A N 1
ATOM 682 C CA . ALA A 1 83 ? 17.036 5.266 -4.649 1.00 84.88 83 ALA A CA 1
ATOM 683 C C . ALA A 1 83 ? 17.557 4.095 -3.793 1.00 84.88 83 ALA A C 1
ATOM 685 O O . ALA A 1 83 ? 17.468 2.944 -4.206 1.00 84.88 83 ALA A O 1
ATOM 686 N N . ARG A 1 84 ? 18.038 4.365 -2.572 1.00 83.19 84 ARG A N 1
ATOM 687 C CA . ARG A 1 84 ? 18.461 3.321 -1.612 1.00 83.19 84 ARG A CA 1
ATOM 688 C C . ARG A 1 84 ? 17.341 2.365 -1.185 1.00 83.19 84 ARG A C 1
ATOM 690 O O . ARG A 1 84 ? 17.625 1.240 -0.815 1.00 83.19 84 ARG A O 1
ATOM 697 N N . THR A 1 85 ? 16.087 2.812 -1.226 1.00 83.75 85 THR A N 1
ATOM 698 C CA . THR A 1 85 ? 14.923 1.989 -0.868 1.00 83.75 85 THR A CA 1
ATOM 699 C C . THR A 1 85 ? 14.582 0.949 -1.930 1.00 83.75 85 THR A C 1
ATOM 701 O O . THR A 1 85 ? 14.054 -0.103 -1.594 1.00 83.75 85 THR A O 1
ATOM 704 N N . PHE A 1 86 ? 14.861 1.247 -3.204 1.00 78.44 86 PHE A N 1
ATOM 705 C CA . PHE A 1 86 ? 14.487 0.390 -4.330 1.00 78.44 86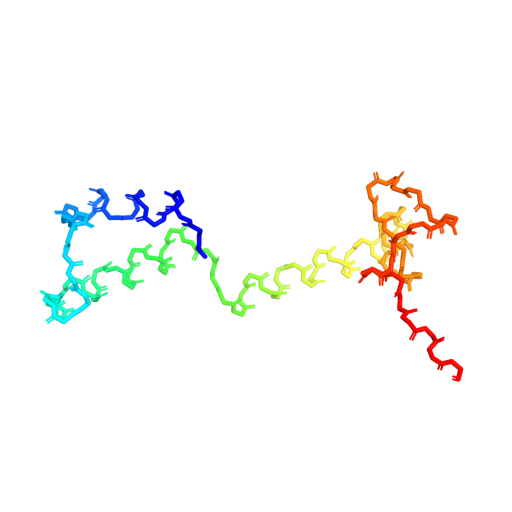 PHE A CA 1
ATOM 706 C C . PHE A 1 86 ? 15.677 -0.350 -4.934 1.00 78.44 86 PHE A C 1
ATOM 708 O O . PHE A 1 86 ? 15.525 -1.499 -5.341 1.00 78.44 86 PHE A O 1
ATOM 715 N N . ARG A 1 87 ? 16.868 0.271 -4.954 1.00 80.38 87 ARG A N 1
ATOM 716 C CA . ARG A 1 87 ? 18.095 -0.446 -5.293 1.00 80.38 87 ARG A CA 1
ATOM 717 C C . ARG A 1 87 ? 18.222 -1.591 -4.308 1.00 80.38 87 ARG A C 1
ATOM 719 O O . ARG A 1 87 ? 18.388 -1.360 -3.111 1.00 80.38 87 ARG A O 1
ATOM 726 N N . LYS A 1 88 ? 18.149 -2.817 -4.827 1.00 64.38 88 LYS A N 1
ATOM 727 C CA . LYS A 1 88 ? 18.535 -4.012 -4.085 1.00 64.38 88 LYS A CA 1
ATOM 728 C C . LYS A 1 88 ? 19.925 -3.696 -3.539 1.00 64.38 88 LYS A C 1
ATOM 730 O O . LYS A 1 88 ? 20.836 -3.435 -4.323 1.00 64.38 88 LYS A O 1
ATOM 735 N N . LEU A 1 89 ? 20.070 -3.594 -2.217 1.00 55.22 89 LEU A N 1
ATOM 736 C CA . LEU A 1 89 ? 21.385 -3.538 -1.595 1.00 55.22 89 LEU A CA 1
ATOM 737 C C . LEU A 1 89 ? 22.076 -4.828 -2.034 1.00 55.22 89 LEU A C 1
ATOM 739 O O . LEU A 1 89 ? 21.851 -5.880 -1.442 1.00 55.22 89 LEU A O 1
ATOM 743 N N . ILE A 1 90 ? 22.868 -4.768 -3.105 1.00 49.75 90 ILE A N 1
ATOM 744 C CA . ILE A 1 90 ? 23.879 -5.777 -3.371 1.00 49.75 90 ILE A CA 1
ATOM 745 C C . ILE A 1 90 ? 24.892 -5.538 -2.256 1.00 49.75 90 ILE A C 1
ATOM 747 O O . ILE A 1 90 ? 25.832 -4.759 -2.400 1.00 49.75 90 ILE A O 1
ATOM 751 N N . ARG A 1 91 ? 24.614 -6.110 -1.081 1.00 45.75 91 ARG A N 1
ATOM 752 C CA . ARG A 1 91 ? 25.651 -6.376 -0.097 1.00 45.75 91 ARG A CA 1
ATOM 753 C C . ARG A 1 91 ? 26.605 -7.335 -0.803 1.00 45.75 91 ARG A C 1
ATOM 755 O O . ARG A 1 91 ? 26.241 -8.484 -1.036 1.00 45.75 91 ARG A O 1
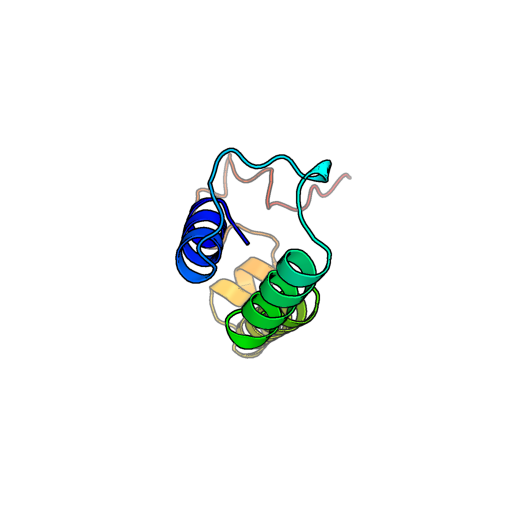ATOM 762 N N . LYS A 1 92 ? 27.731 -6.791 -1.266 1.00 43.31 92 LYS A N 1
ATOM 763 C CA . LYS A 1 92 ? 28.955 -7.573 -1.420 1.00 43.31 92 LYS A CA 1
ATOM 764 C C . LYS A 1 92 ? 29.372 -8.083 -0.049 1.00 43.31 92 LYS A C 1
ATOM 766 O O . LYS A 1 92 ? 29.139 -7.333 0.929 1.00 43.31 92 LYS A O 1
#

pLDDT: mean 88.24, std 9.7, range [43.31, 97.25]